Protein AF-A0AAW1LHB1-F1 (afdb_monomer_lite)

Foldseek 3Di:
DDDDPVVNVVVVVVVVVVVVVVPPPDLVNVLCVLCVCVLVQALPDPDLVSNLVCLVSLVVCLVVPLQSSLVSLCVSQVPDPCSQVVCCVRHCVSSVNDDTSCVSHPPPDDPDPPDD

Radius of gyration: 21.23 Å; chains: 1; bounding box: 42×64×47 Å

pLDDT: mean 77.89, std 15.05, range [35.84, 94.0]

Sequence (116 aa):
MEGISTKKMMLVLAVMVLICLSITPSSAQTCTMTTQNLNDDCMGVETEAQLQRCCDEINLVLDNDRLCLCLLLFSVYGDHADFKAEVVDRFFTPCGIAGTFDTVCPGVAPSPTEDP

InterPro domains:
  IPR016140 Bifunctional inhibitor/plant lipid transfer protein/seed storage helical domain [PF14368] (15-105)
  IPR036312 Bifunctional inhibitor/plant lipid transfer protein/seed storage helical domain superfamily [SSF47699] (30-101)

Organism: Saponaria officinalis (NCBI:txid3572)

Secondary structure (DSSP, 8-state):
-----HHHHHHHHHHHHHHHHH----HHHHHHHHTHHHHHHHTT--SHHHHHTTHHHHHHHHHH-HHHHHHHHHHHHTTSTTHHHHHIIIIITTTT--S-HHHHSTT-PPPP----

Structure (mmCIF, N/CA/C/O backbone):
data_AF-A0AAW1LHB1-F1
#
_entry.id   AF-A0AAW1LHB1-F1
#
loop_
_atom_site.group_PDB
_atom_site.id
_atom_site.type_symbol
_atom_site.label_atom_id
_atom_site.label_alt_id
_atom_site.label_comp_id
_atom_site.label_asym_id
_atom_site.label_entity_id
_atom_site.label_seq_id
_atom_site.pdbx_PDB_ins_code
_atom_site.Cartn_x
_atom_site.Cartn_y
_atom_site.Cartn_z
_atom_site.occupancy
_atom_site.B_iso_or_equiv
_atom_site.auth_seq_id
_atom_site.auth_comp_id
_atom_site.auth_asym_id
_atom_site.auth_atom_id
_atom_site.pdbx_PDB_model_num
ATOM 1 N N . MET A 1 1 ? -16.563 54.226 -21.175 1.00 47.00 1 MET A N 1
ATOM 2 C CA . MET A 1 1 ? -16.741 52.780 -21.426 1.00 47.00 1 MET A CA 1
ATOM 3 C C . MET A 1 1 ? -16.007 52.455 -22.714 1.00 47.00 1 MET A C 1
ATOM 5 O O . MET A 1 1 ? -16.567 52.617 -23.789 1.00 47.00 1 MET A O 1
ATOM 9 N N . GLU A 1 2 ? -14.718 52.132 -22.621 1.00 51.06 2 GLU A N 1
ATOM 10 C CA . GLU A 1 2 ? -13.926 51.750 -23.794 1.00 51.06 2 GLU A CA 1
ATOM 11 C C . GLU A 1 2 ? -14.298 50.323 -24.202 1.00 51.06 2 GLU A C 1
ATOM 13 O O . GLU A 1 2 ? -14.144 49.377 -23.429 1.00 51.06 2 GLU A O 1
ATOM 18 N N . GLY A 1 3 ? -14.867 50.187 -25.401 1.00 58.38 3 GLY A N 1
ATOM 19 C CA . GLY A 1 3 ? -15.291 48.908 -25.953 1.00 58.38 3 GLY A CA 1
ATOM 20 C C . GLY A 1 3 ? -14.088 48.009 -26.211 1.00 58.38 3 GLY A C 1
ATOM 21 O O . GLY A 1 3 ? -13.204 48.336 -27.005 1.00 58.38 3 GLY A O 1
ATOM 22 N N . ILE A 1 4 ? -14.055 46.856 -25.547 1.00 60.38 4 ILE A N 1
ATOM 23 C CA . ILE A 1 4 ? -13.069 45.810 -25.809 1.00 60.38 4 ILE A CA 1
ATOM 24 C C . ILE A 1 4 ? -13.276 45.349 -27.256 1.00 60.38 4 ILE A C 1
ATOM 26 O O . ILE A 1 4 ? -14.301 44.765 -27.598 1.00 60.38 4 ILE A O 1
ATOM 30 N N . SER A 1 5 ? -12.308 45.661 -28.123 1.00 74.44 5 SER A N 1
ATOM 31 C CA . SER A 1 5 ? -12.314 45.235 -29.526 1.00 74.44 5 SER A CA 1
ATOM 32 C C . SER A 1 5 ? -12.523 43.720 -29.599 1.00 74.44 5 SER A C 1
ATOM 34 O O . SER A 1 5 ? -11.779 42.965 -28.974 1.00 74.44 5 SER A O 1
ATOM 36 N N . THR A 1 6 ? -13.501 43.262 -30.381 1.00 69.12 6 THR A N 1
ATOM 37 C CA . THR A 1 6 ? -13.847 41.839 -30.565 1.00 69.12 6 THR A CA 1
ATOM 38 C C . THR A 1 6 ? -12.643 40.970 -30.935 1.00 69.12 6 THR A C 1
ATOM 40 O O . THR A 1 6 ? -12.578 39.812 -30.536 1.00 69.12 6 THR A O 1
ATOM 43 N N . LYS A 1 7 ? -11.633 41.540 -31.605 1.00 69.12 7 LYS A N 1
ATOM 44 C CA . LYS A 1 7 ? -10.351 40.873 -31.891 1.00 69.12 7 LYS A CA 1
ATOM 45 C C . LYS A 1 7 ? -9.544 40.567 -30.624 1.00 69.12 7 LYS A C 1
ATOM 47 O O . LYS A 1 7 ? -8.989 39.482 -30.500 1.00 69.12 7 LYS A O 1
ATOM 52 N N . LYS A 1 8 ? -9.508 41.504 -29.669 1.00 73.00 8 LYS A N 1
ATOM 53 C CA . LYS A 1 8 ? -8.872 41.312 -28.355 1.00 73.00 8 LYS A CA 1
ATOM 54 C C . LYS A 1 8 ? -9.647 40.286 -27.530 1.00 73.00 8 LYS A C 1
ATOM 56 O O . LYS A 1 8 ? -9.033 39.437 -26.902 1.00 73.00 8 LYS A O 1
ATOM 61 N N . MET A 1 9 ? -10.980 40.318 -27.591 1.00 73.38 9 MET A N 1
ATOM 62 C CA . MET A 1 9 ? -11.823 39.344 -26.892 1.00 73.38 9 MET A CA 1
ATOM 63 C C . MET A 1 9 ? -11.625 37.917 -27.430 1.00 73.38 9 MET A C 1
ATOM 65 O O . MET A 1 9 ? -11.472 36.992 -26.638 1.00 73.38 9 MET A O 1
ATOM 69 N N . MET A 1 10 ? -11.537 37.738 -28.755 1.00 76.88 10 MET A N 1
ATOM 70 C CA . MET A 1 10 ? -11.224 36.433 -29.353 1.00 76.88 10 MET A CA 1
ATOM 71 C C . MET A 1 10 ? -9.819 35.944 -28.995 1.00 76.88 10 MET A C 1
ATOM 73 O O . MET A 1 10 ? -9.650 34.763 -28.717 1.00 76.88 10 MET A O 1
ATOM 77 N N . LEU A 1 11 ? -8.821 36.833 -28.965 1.00 81.94 11 LEU A N 1
ATOM 78 C CA . LEU A 1 11 ? -7.453 36.457 -28.602 1.00 81.94 11 LEU A CA 1
ATOM 79 C C . LEU A 1 11 ? -7.354 36.029 -27.132 1.00 81.94 11 LEU A C 1
ATOM 81 O O . LEU A 1 11 ? -6.707 35.034 -26.831 1.00 81.94 11 LEU A O 1
ATOM 85 N N . VAL A 1 12 ? -8.054 36.721 -26.229 1.00 82.19 12 VAL A N 1
ATOM 86 C CA . VAL A 1 12 ? -8.128 36.338 -24.809 1.00 82.19 12 VAL A CA 1
ATOM 87 C C . VAL A 1 12 ? -8.820 34.984 -24.635 1.00 82.19 12 VAL A C 1
ATOM 89 O O . VAL A 1 12 ? -8.316 34.139 -23.902 1.00 82.19 12 VAL A O 1
ATOM 92 N N . LEU A 1 13 ? -9.929 34.742 -25.341 1.00 80.25 13 LEU A N 1
ATOM 93 C CA . LEU A 1 13 ? -10.618 33.447 -25.324 1.00 80.25 13 LEU A CA 1
ATOM 94 C C . LEU A 1 13 ? -9.742 32.320 -25.884 1.00 80.25 13 LEU A C 1
ATOM 96 O O . LEU A 1 13 ? -9.672 31.254 -25.281 1.00 80.25 13 LEU A O 1
ATOM 100 N N . ALA A 1 14 ? -9.038 32.555 -26.992 1.00 80.94 14 ALA A N 1
ATOM 101 C CA . ALA A 1 14 ? -8.146 31.565 -27.590 1.00 80.94 14 ALA A CA 1
ATOM 102 C C . ALA A 1 14 ? -6.974 31.213 -26.662 1.00 80.94 14 ALA A C 1
ATOM 104 O O . ALA A 1 14 ? -6.652 30.038 -26.506 1.00 80.94 14 ALA A O 1
ATOM 105 N N . VAL A 1 15 ? -6.374 32.209 -26.000 1.00 82.88 15 VAL A N 1
ATOM 106 C CA . VAL A 1 15 ? -5.302 31.993 -25.017 1.00 82.88 15 VAL A CA 1
ATOM 107 C C . VAL A 1 15 ? -5.824 31.245 -23.788 1.00 82.88 15 VAL A C 1
ATOM 109 O O . VAL A 1 15 ? -5.182 30.298 -23.351 1.00 82.88 15 VAL A O 1
ATOM 112 N N . MET A 1 16 ? -7.006 31.596 -23.272 1.00 77.31 16 MET A N 1
ATOM 113 C CA . MET A 1 16 ? -7.635 30.873 -22.157 1.00 77.31 16 MET A CA 1
ATO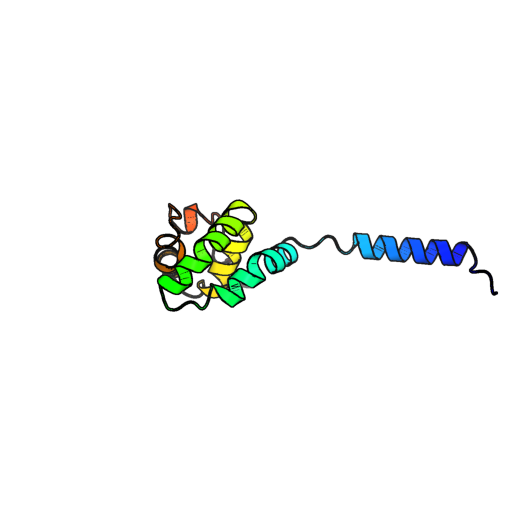M 114 C C . MET A 1 16 ? -7.912 29.405 -22.502 1.00 77.31 16 MET A C 1
ATOM 116 O O . MET A 1 16 ? -7.586 28.522 -21.717 1.00 77.31 16 MET A O 1
ATOM 120 N N . VAL A 1 17 ? -8.453 29.128 -23.692 1.00 77.00 17 VAL A N 1
ATOM 121 C CA . VAL A 1 17 ? -8.707 27.753 -24.153 1.00 77.00 17 VAL A CA 1
ATOM 122 C C . VAL A 1 17 ? -7.398 26.980 -24.326 1.00 77.00 17 VAL A C 1
ATOM 124 O O . VAL A 1 17 ? -7.322 25.829 -23.911 1.00 77.00 17 VAL A O 1
ATOM 127 N N . LEU A 1 18 ? -6.346 27.605 -24.864 1.00 70.31 18 LEU A N 1
ATOM 128 C CA . LEU A 1 18 ? -5.019 26.988 -24.976 1.00 70.31 18 LEU A CA 1
ATOM 129 C C . LEU A 1 18 ? -4.406 26.664 -23.607 1.00 70.31 18 LEU A C 1
ATOM 131 O O . LEU A 1 18 ? -3.828 25.592 -23.449 1.00 70.31 18 LEU A O 1
ATOM 135 N N . ILE A 1 19 ? -4.580 27.538 -22.610 1.00 69.19 19 ILE A N 1
ATOM 136 C CA . ILE A 1 19 ? -4.137 27.270 -21.236 1.00 69.19 19 ILE A CA 1
ATOM 137 C C . ILE A 1 19 ? -4.923 26.088 -20.656 1.00 69.19 19 ILE A C 1
ATOM 139 O O . ILE A 1 19 ? -4.312 25.153 -20.148 1.00 69.19 19 ILE A O 1
ATOM 143 N N . CYS A 1 20 ? -6.251 26.055 -20.798 1.00 63.91 20 CYS A N 1
ATOM 144 C CA . CYS A 1 20 ? -7.064 24.932 -20.323 1.00 63.91 20 CYS A CA 1
ATOM 145 C C . CYS A 1 20 ? -6.708 23.601 -21.007 1.00 63.91 20 CYS A C 1
ATOM 147 O O . CYS A 1 20 ? -6.723 22.565 -20.351 1.00 63.91 20 CYS A O 1
ATOM 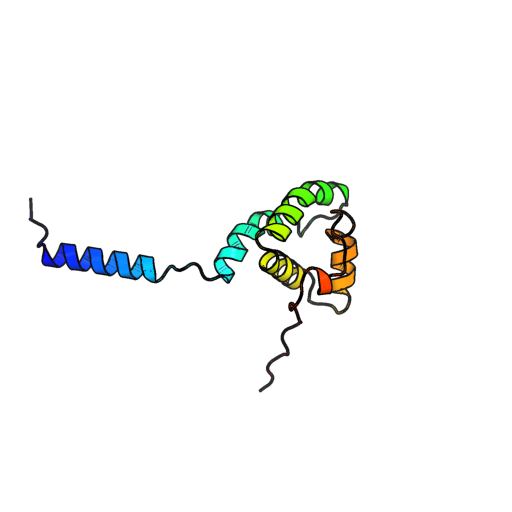149 N N . LEU A 1 21 ? -6.345 23.617 -22.293 1.00 60.41 21 LEU A N 1
ATOM 150 C CA . LEU A 1 21 ? -5.915 22.420 -23.026 1.00 60.41 21 LEU A CA 1
ATOM 151 C C . LEU A 1 21 ? -4.489 21.971 -22.670 1.00 60.41 21 LEU A C 1
ATOM 153 O O . LEU A 1 21 ? -4.168 20.800 -22.844 1.00 60.41 21 LEU A O 1
ATOM 157 N N . SER A 1 22 ? -3.641 22.870 -22.159 1.00 57.44 22 SER A N 1
ATOM 158 C CA . SER A 1 22 ? -2.313 22.517 -21.635 1.00 57.44 22 SER A CA 1
ATOM 159 C C . SER A 1 22 ? -2.342 21.928 -20.219 1.00 57.44 22 SER A C 1
ATOM 161 O O . SER A 1 22 ? -1.338 21.385 -19.767 1.00 57.44 22 SER A O 1
ATOM 163 N N . ILE A 1 23 ? -3.491 21.991 -19.536 1.00 58.53 23 ILE A N 1
ATOM 164 C CA . ILE A 1 23 ? -3.725 21.355 -18.234 1.00 58.53 23 ILE A CA 1
ATOM 165 C C . ILE A 1 23 ? -4.570 20.092 -18.456 1.00 58.53 23 ILE A C 1
ATOM 167 O O . ILE A 1 23 ? -5.635 19.916 -17.874 1.00 58.53 23 ILE A O 1
ATOM 171 N N . THR A 1 24 ? -4.128 19.186 -19.326 1.00 53.50 24 THR A N 1
ATOM 172 C CA . THR A 1 24 ? -4.465 17.777 -19.098 1.00 53.50 24 THR A CA 1
ATOM 173 C C . THR A 1 24 ? -3.668 17.356 -17.870 1.00 53.50 24 THR A C 1
ATOM 175 O O . THR A 1 24 ? -2.436 17.365 -17.967 1.00 53.50 24 THR A O 1
ATOM 178 N N . PRO A 1 25 ? -4.304 17.059 -16.719 1.00 49.06 25 PRO A N 1
ATOM 179 C CA . PRO A 1 25 ? -3.564 16.613 -15.551 1.00 49.06 25 PRO A CA 1
ATOM 180 C C . PRO A 1 25 ? -2.751 15.395 -15.972 1.00 49.06 25 PRO A C 1
ATOM 182 O O . PRO A 1 25 ? -3.293 14.413 -16.481 1.00 49.06 25 PRO A O 1
ATOM 185 N N . SER A 1 26 ? -1.429 15.498 -15.849 1.00 53.25 26 SER A N 1
ATOM 186 C CA . SER A 1 26 ? -0.569 14.350 -16.107 1.00 53.25 26 SER A CA 1
ATOM 187 C C . SER A 1 26 ? -0.978 13.249 -15.130 1.00 53.25 26 SER A C 1
ATOM 189 O O . SER A 1 26 ? -1.333 13.541 -13.984 1.00 53.25 26 SER A O 1
ATOM 191 N N . SER A 1 27 ? -0.934 11.983 -15.537 1.00 53.47 27 SER A N 1
ATOM 192 C CA . SER A 1 27 ? -1.285 10.854 -14.664 1.00 53.47 27 SER A CA 1
ATOM 193 C C . SER A 1 27 ? -0.523 10.910 -13.329 1.00 53.47 27 SER A C 1
ATOM 195 O O . SER A 1 27 ? -1.068 10.566 -12.286 1.00 53.47 27 SER A O 1
ATOM 197 N N . ALA A 1 28 ? 0.693 11.471 -13.341 1.00 49.59 28 ALA A N 1
ATOM 198 C CA . ALA A 1 28 ? 1.491 11.753 -12.150 1.00 49.59 28 ALA A CA 1
ATOM 199 C C . ALA A 1 28 ? 0.851 12.778 -11.190 1.00 49.59 28 ALA A C 1
ATOM 201 O O . ALA A 1 28 ? 0.882 12.567 -9.984 1.00 49.59 28 ALA A O 1
ATOM 202 N N . GLN A 1 29 ? 0.244 13.854 -11.708 1.00 50.47 29 GLN A N 1
ATOM 203 C CA . GLN A 1 29 ? -0.479 14.860 -10.910 1.00 50.47 29 GLN A CA 1
ATOM 204 C C . GLN A 1 29 ? -1.797 14.308 -10.353 1.00 50.47 29 GLN A C 1
ATOM 206 O O . GLN A 1 29 ? -2.234 14.714 -9.279 1.00 50.47 29 GLN A O 1
ATOM 211 N N . THR A 1 30 ? -2.412 13.370 -11.079 1.00 57.53 30 THR A N 1
ATOM 212 C CA . THR A 1 30 ? -3.634 12.678 -10.642 1.00 57.53 30 THR A CA 1
ATOM 213 C C . THR A 1 30 ? -3.333 11.788 -9.438 1.00 57.53 30 THR A C 1
ATOM 215 O O . THR A 1 30 ? -4.012 11.886 -8.422 1.00 57.53 30 THR A O 1
ATOM 218 N N . CYS A 1 31 ? -2.232 11.027 -9.495 1.00 66.31 31 CYS A N 1
ATOM 219 C CA . CYS A 1 31 ? -1.776 10.233 -8.358 1.00 66.31 31 CYS A CA 1
ATOM 220 C C . CYS A 1 31 ? -1.509 11.083 -7.115 1.00 66.31 31 CYS A C 1
ATOM 222 O O . CYS A 1 31 ? -1.906 10.690 -6.025 1.00 66.31 31 CYS A O 1
ATOM 224 N N . THR A 1 32 ? -0.889 12.259 -7.269 1.00 64.88 32 THR A N 1
ATOM 225 C CA . THR A 1 32 ? -0.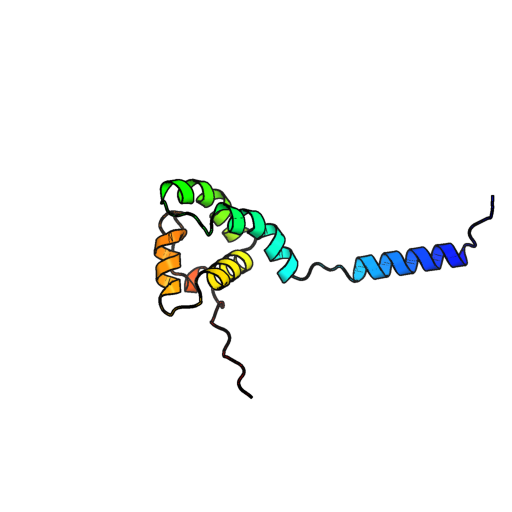547 13.114 -6.122 1.00 64.88 32 THR A CA 1
ATOM 226 C C . THR A 1 32 ? -1.779 13.573 -5.348 1.00 64.88 32 THR A C 1
ATOM 228 O O . THR A 1 32 ? -1.717 13.633 -4.128 1.00 64.88 32 THR A O 1
ATOM 231 N N . MET A 1 33 ? -2.894 13.869 -6.030 1.00 63.19 33 MET A N 1
ATOM 232 C CA . MET A 1 33 ? -4.138 14.274 -5.366 1.00 63.19 33 MET A CA 1
ATOM 233 C C . MET A 1 33 ? -4.838 13.102 -4.677 1.00 63.19 33 MET A C 1
ATOM 235 O O . MET A 1 33 ? -5.296 13.261 -3.548 1.00 63.19 33 MET A O 1
ATOM 239 N N . THR A 1 34 ? -4.913 11.930 -5.319 1.00 68.56 34 THR A N 1
ATOM 240 C CA . THR A 1 34 ? -5.606 10.772 -4.732 1.00 68.56 34 THR A CA 1
ATOM 241 C C . THR A 1 34 ? -4.842 10.201 -3.534 1.00 68.56 34 THR A C 1
ATOM 243 O O . THR A 1 34 ? -5.452 9.766 -2.562 1.00 68.56 34 THR A O 1
ATOM 246 N N . THR A 1 35 ? -3.507 10.220 -3.566 1.00 76.19 35 THR A N 1
ATOM 247 C CA . THR A 1 35 ? -2.680 9.618 -2.512 1.00 76.19 35 THR A CA 1
ATOM 248 C C . THR A 1 35 ? -2.167 10.616 -1.477 1.00 76.19 35 THR A C 1
ATOM 250 O O . THR A 1 35 ? -1.388 10.218 -0.617 1.00 76.19 35 THR A O 1
ATOM 253 N N . GLN A 1 36 ? -2.543 11.898 -1.550 1.00 78.19 36 GLN A N 1
ATOM 254 C CA . GLN A 1 36 ? -1.988 12.934 -0.671 1.00 78.19 36 GLN A CA 1
ATOM 255 C C . GLN A 1 36 ? -2.323 12.676 0.800 1.00 78.19 36 GLN A C 1
ATOM 257 O O . GLN A 1 36 ? -1.418 12.539 1.617 1.00 78.19 36 GLN A O 1
ATOM 262 N N . ASN A 1 37 ? -3.612 12.499 1.103 1.00 76.25 37 ASN A N 1
ATOM 263 C CA . ASN A 1 37 ? -4.082 12.186 2.457 1.00 76.25 37 ASN A CA 1
ATOM 264 C C . ASN A 1 37 ? -3.461 10.876 2.955 1.00 76.25 37 ASN A C 1
ATOM 266 O O . ASN A 1 37 ? -2.979 10.777 4.072 1.00 76.25 37 ASN A O 1
ATOM 270 N N . LEU A 1 38 ? -3.365 9.891 2.066 1.00 83.06 38 LEU A N 1
ATOM 271 C CA . LEU A 1 38 ? -2.817 8.580 2.382 1.00 83.06 38 LEU A CA 1
ATOM 272 C C . LEU A 1 38 ? -1.313 8.648 2.706 1.00 83.06 38 LEU A C 1
ATOM 274 O O . LEU A 1 38 ? -0.830 7.967 3.608 1.00 83.06 38 LEU A O 1
ATOM 278 N N . ASN A 1 39 ? -0.556 9.495 2.011 1.00 83.50 39 ASN A N 1
ATOM 279 C CA . ASN A 1 39 ? 0.846 9.731 2.330 1.00 83.50 39 ASN A CA 1
ATOM 280 C C . ASN A 1 39 ? 1.014 10.464 3.667 1.00 83.50 39 ASN A C 1
ATOM 282 O O . ASN A 1 39 ? 1.832 10.048 4.486 1.00 83.50 39 ASN A O 1
ATOM 286 N N . ASP A 1 40 ? 0.236 11.524 3.888 1.00 82.00 40 ASP A N 1
ATOM 287 C CA . ASP A 1 40 ? 0.364 12.376 5.071 1.00 82.00 40 ASP A CA 1
ATOM 288 C C . ASP A 1 40 ? -0.129 11.676 6.353 1.00 82.00 40 ASP A C 1
ATOM 290 O O . ASP A 1 40 ? 0.499 11.809 7.405 1.00 82.00 40 ASP A O 1
ATOM 294 N N . ASP A 1 41 ? -1.199 10.880 6.267 1.00 81.19 41 ASP A N 1
ATOM 295 C CA . ASP A 1 41 ? -1.843 10.247 7.423 1.00 81.19 41 ASP A CA 1
ATOM 296 C C . ASP A 1 41 ? -1.446 8.775 7.633 1.00 81.19 41 ASP A C 1
ATOM 298 O O . ASP A 1 41 ? -1.468 8.293 8.770 1.00 81.19 41 ASP A O 1
ATOM 302 N N . CYS A 1 42 ? -1.069 8.044 6.574 1.00 84.94 42 CYS A N 1
ATOM 303 C CA . CYS A 1 42 ? -0.991 6.577 6.625 1.00 84.94 42 CYS A CA 1
ATOM 304 C C . CYS A 1 42 ? 0.396 5.977 6.375 1.00 84.94 42 CYS A C 1
ATOM 306 O O . CYS A 1 42 ? 0.663 4.882 6.864 1.00 84.94 42 CYS A O 1
ATOM 308 N N . MET A 1 43 ? 1.310 6.660 5.680 1.00 84.00 43 MET A N 1
ATOM 309 C CA . MET A 1 43 ? 2.660 6.117 5.427 1.00 84.00 43 MET A CA 1
ATOM 310 C C . MET A 1 43 ? 3.592 6.209 6.649 1.00 84.00 43 MET A C 1
ATOM 312 O O . MET A 1 43 ? 4.580 5.484 6.743 1.00 84.00 43 MET A O 1
ATOM 316 N N . GLY A 1 44 ? 3.268 7.068 7.620 1.00 80.50 44 GLY A N 1
ATOM 317 C CA . GLY A 1 44 ? 4.049 7.269 8.847 1.00 80.50 44 GLY A CA 1
ATOM 318 C C . GLY A 1 44 ? 3.553 6.501 10.075 1.00 80.50 44 GLY A C 1
ATOM 319 O O . GLY A 1 44 ? 4.084 6.702 11.164 1.00 80.50 44 GLY A O 1
ATOM 320 N N . VAL A 1 45 ? 2.523 5.660 9.947 1.00 84.12 45 VAL A N 1
ATOM 321 C CA . VAL A 1 45 ? 1.908 4.997 11.107 1.00 84.12 45 VAL A CA 1
ATOM 322 C C . VAL A 1 45 ? 2.843 3.955 11.723 1.00 84.12 45 VAL A C 1
ATOM 324 O O . VAL A 1 45 ? 3.441 3.126 11.031 1.00 84.12 45 VAL A O 1
ATOM 327 N N . GLU A 1 46 ? 2.962 3.988 13.049 1.00 78.81 46 GLU A N 1
ATOM 328 C CA . GLU A 1 46 ? 3.862 3.107 13.811 1.00 78.81 46 GLU A CA 1
ATOM 329 C C . GLU A 1 46 ? 3.120 1.938 14.464 1.00 78.81 46 GLU A C 1
ATOM 331 O O . GLU A 1 46 ? 3.734 0.968 14.904 1.00 78.81 46 GLU A O 1
ATOM 336 N N . THR A 1 47 ? 1.789 2.019 14.545 1.00 82.31 47 THR A N 1
ATOM 337 C CA . THR A 1 47 ? 0.962 1.010 15.214 1.00 82.31 47 THR A CA 1
ATOM 338 C C . THR A 1 47 ? -0.103 0.455 14.283 1.00 82.31 47 THR A C 1
ATOM 340 O O . THR A 1 47 ? -0.730 1.190 13.519 1.00 82.31 47 THR A O 1
ATOM 343 N N . GLU A 1 48 ? -0.375 -0.841 14.415 1.00 81.19 48 GLU A N 1
ATOM 344 C CA . GLU A 1 48 ? -1.417 -1.536 13.654 1.00 81.19 48 GLU A CA 1
ATOM 345 C C . GLU A 1 48 ? -2.801 -0.894 13.865 1.00 81.19 48 GLU A C 1
ATOM 347 O O . GLU A 1 48 ? -3.573 -0.741 12.929 1.00 81.19 48 GLU A O 1
ATOM 352 N N . ALA A 1 49 ? -3.091 -0.391 15.070 1.00 83.44 49 ALA A N 1
ATOM 353 C CA . ALA A 1 49 ? -4.342 0.314 15.361 1.00 83.44 49 ALA A CA 1
ATOM 354 C C . ALA A 1 49 ? -4.482 1.658 14.617 1.00 83.44 49 ALA A C 1
ATOM 356 O O . ALA A 1 49 ? -5.595 2.064 14.276 1.00 83.44 49 ALA A O 1
ATOM 357 N N . GLN A 1 50 ? -3.377 2.374 14.382 1.00 84.38 50 GLN A N 1
ATOM 358 C CA . GLN A 1 50 ? -3.389 3.591 13.566 1.00 84.38 50 GLN A CA 1
ATOM 359 C C . GLN A 1 50 ? -3.578 3.243 12.093 1.00 84.38 50 GLN A C 1
ATOM 361 O O . GLN A 1 50 ? -4.430 3.846 11.447 1.00 84.38 50 GLN A O 1
ATOM 366 N N . LEU A 1 51 ? -2.858 2.229 11.614 1.00 86.38 51 LEU A N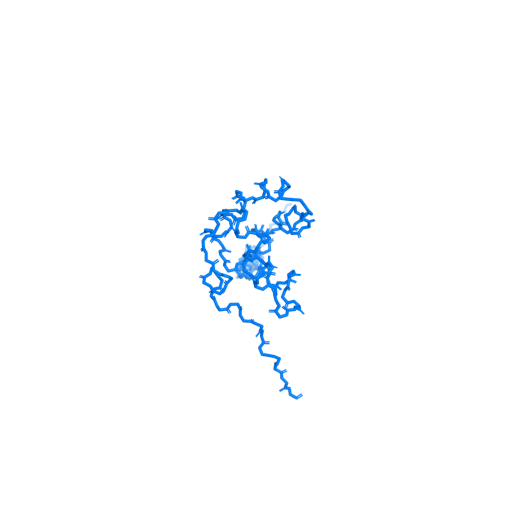 1
ATOM 367 C CA . LEU A 1 51 ? -2.989 1.706 10.261 1.00 86.38 51 LEU A CA 1
ATOM 368 C C . LEU A 1 51 ? -4.405 1.199 9.959 1.00 86.38 51 LEU A C 1
ATOM 370 O O . LEU A 1 51 ? -4.914 1.435 8.870 1.00 86.38 51 LEU A O 1
ATOM 374 N N . GLN A 1 52 ? -5.078 0.570 10.921 1.00 86.94 52 GLN A N 1
ATOM 375 C CA . GLN A 1 52 ? -6.434 0.054 10.728 1.00 86.94 52 GLN A CA 1
ATOM 376 C C . GLN A 1 52 ? -7.416 1.150 10.293 1.00 86.94 52 GLN A C 1
ATOM 378 O O . GLN A 1 52 ? -8.342 0.889 9.532 1.00 86.94 52 GLN A O 1
ATOM 383 N N . ARG A 1 53 ? -7.199 2.391 10.749 1.00 87.25 53 ARG A N 1
ATOM 384 C CA . ARG A 1 53 ? -8.008 3.558 10.358 1.00 87.25 53 ARG A CA 1
ATOM 385 C C . ARG A 1 53 ? -7.727 4.026 8.931 1.00 87.25 53 ARG A C 1
ATOM 387 O O . ARG A 1 53 ? -8.566 4.696 8.348 1.00 87.25 53 ARG A O 1
ATOM 394 N N . CYS A 1 54 ? -6.578 3.651 8.383 1.00 90.44 54 CYS A N 1
ATOM 395 C CA . CYS A 1 54 ? -6.169 3.928 7.013 1.00 90.44 54 CYS A CA 1
ATOM 396 C C . CYS A 1 54 ? -6.614 2.855 6.021 1.00 90.44 54 CYS A C 1
ATOM 398 O O . CYS A 1 54 ? -6.589 3.095 4.818 1.00 90.44 54 CYS A O 1
ATOM 400 N N . CYS A 1 55 ? -7.013 1.670 6.487 1.00 91.94 55 CYS A N 1
ATOM 401 C CA . CYS A 1 55 ? -7.319 0.559 5.593 1.00 91.94 55 CYS A CA 1
ATOM 402 C C . CYS A 1 55 ? -8.489 0.842 4.646 1.00 91.94 55 CYS A C 1
ATOM 404 O O . CYS A 1 55 ? -8.451 0.384 3.505 1.00 91.94 55 CYS A O 1
ATOM 406 N N . ASP A 1 56 ? -9.487 1.622 5.066 1.00 90.50 56 ASP A N 1
ATOM 407 C CA . ASP A 1 56 ? -10.580 2.037 4.179 1.00 90.50 56 ASP A CA 1
ATOM 408 C C . ASP A 1 56 ? -10.061 2.912 3.027 1.00 90.50 56 ASP A C 1
ATOM 410 O O . ASP A 1 56 ? -10.422 2.697 1.871 1.00 90.50 56 ASP A O 1
ATOM 414 N N . GLU A 1 57 ? -9.154 3.849 3.317 1.00 88.62 57 GLU A N 1
ATOM 415 C CA . GLU A 1 57 ? -8.532 4.699 2.297 1.00 88.62 57 GLU A CA 1
ATOM 416 C C . GLU A 1 57 ? -7.571 3.912 1.403 1.00 88.62 57 GLU A C 1
ATOM 418 O O . GLU A 1 57 ? -7.606 4.065 0.185 1.00 88.62 57 GLU A O 1
ATOM 423 N N . ILE A 1 58 ? -6.758 3.017 1.973 1.00 90.69 58 ILE A N 1
ATOM 424 C CA . ILE A 1 58 ? -5.863 2.133 1.212 1.00 90.69 58 ILE A CA 1
ATOM 425 C C . ILE A 1 58 ? -6.662 1.290 0.225 1.00 90.69 58 ILE A C 1
ATOM 427 O O . ILE A 1 58 ? -6.298 1.237 -0.947 1.00 90.69 58 ILE A O 1
ATOM 431 N N . ASN A 1 59 ? -7.760 0.671 0.661 1.00 91.25 59 ASN A N 1
ATOM 432 C CA . ASN A 1 59 ? -8.609 -0.116 -0.229 1.00 91.25 59 ASN A CA 1
ATOM 433 C C . ASN A 1 59 ? -9.301 0.766 -1.279 1.00 91.25 59 ASN A C 1
ATOM 435 O O . ASN A 1 59 ? -9.329 0.404 -2.454 1.00 91.25 59 ASN A O 1
ATOM 439 N N . LEU A 1 60 ? -9.779 1.956 -0.899 1.00 88.62 60 LEU A N 1
ATOM 440 C CA . LEU A 1 60 ? -10.379 2.901 -1.840 1.00 88.62 60 LEU A CA 1
ATOM 441 C C . LEU A 1 60 ? -9.398 3.296 -2.952 1.00 88.62 60 LEU A C 1
ATOM 443 O O . LEU A 1 60 ? -9.753 3.264 -4.131 1.00 88.62 60 LEU A O 1
ATOM 447 N N . VAL A 1 61 ? -8.163 3.656 -2.599 1.00 89.38 61 VAL A N 1
ATOM 448 C CA . VAL A 1 61 ? -7.140 4.012 -3.588 1.00 89.38 61 VAL A CA 1
ATOM 449 C C . VAL A 1 61 ? -6.692 2.781 -4.368 1.00 89.38 61 VAL A C 1
ATOM 451 O O . VAL A 1 61 ? -6.484 2.879 -5.572 1.00 89.38 61 VAL A O 1
ATOM 454 N N . LEU A 1 62 ? -6.596 1.607 -3.742 1.00 90.38 62 LEU A N 1
ATOM 455 C CA . LEU A 1 62 ? -6.260 0.366 -4.440 1.00 90.38 62 LEU A CA 1
ATOM 456 C C . LEU A 1 62 ? -7.280 0.013 -5.536 1.00 90.38 62 LEU A C 1
ATOM 458 O O . LEU A 1 62 ? -6.885 -0.497 -6.588 1.00 90.38 62 LEU A O 1
ATOM 462 N N . ASP A 1 63 ? -8.565 0.283 -5.304 1.00 90.19 63 ASP A N 1
ATOM 463 C CA . ASP A 1 63 ? -9.642 0.005 -6.257 1.00 90.19 63 ASP A CA 1
ATOM 464 C C . ASP A 1 63 ? -9.756 1.061 -7.364 1.00 90.19 63 ASP A C 1
ATOM 466 O O . ASP A 1 63 ? -10.038 0.715 -8.512 1.00 90.19 63 ASP A O 1
ATOM 470 N N . ASN A 1 64 ? -9.523 2.338 -7.046 1.00 86.62 64 ASN A N 1
ATOM 471 C CA . ASN A 1 64 ? -9.681 3.433 -8.009 1.00 86.62 64 ASN A CA 1
ATOM 472 C C . ASN A 1 64 ? -8.387 3.753 -8.770 1.00 86.62 64 ASN A C 1
ATOM 474 O O . ASN A 1 64 ? -8.419 3.964 -9.978 1.00 86.62 64 ASN A O 1
ATOM 478 N N . ASP A 1 65 ? -7.254 3.750 -8.071 1.00 88.31 65 ASP A N 1
ATOM 479 C CA . ASP A 1 65 ? -5.964 4.274 -8.525 1.00 88.31 65 ASP A CA 1
ATOM 480 C C . ASP A 1 65 ? -4.802 3.370 -8.064 1.00 88.31 65 ASP A C 1
ATOM 482 O O . ASP A 1 65 ? -3.773 3.825 -7.555 1.00 88.31 65 ASP A O 1
ATOM 486 N N . ARG A 1 66 ? -4.945 2.054 -8.272 1.00 88.19 66 ARG A N 1
ATOM 487 C CA . ARG A 1 66 ? -3.957 1.018 -7.909 1.00 88.19 66 ARG A CA 1
ATOM 488 C C . ARG A 1 66 ? -2.511 1.413 -8.200 1.00 88.19 66 ARG A C 1
ATOM 490 O O . ARG A 1 66 ? -1.654 1.299 -7.333 1.00 88.19 66 ARG A O 1
ATOM 497 N N . LEU A 1 67 ? -2.237 1.880 -9.420 1.00 87.25 67 LEU A N 1
ATOM 498 C CA . LEU A 1 67 ? -0.886 2.260 -9.840 1.00 87.25 67 LEU A CA 1
ATOM 499 C C . LEU A 1 67 ? -0.308 3.376 -8.957 1.00 87.25 67 LEU A C 1
ATOM 501 O O . LEU A 1 67 ? 0.872 3.334 -8.625 1.00 87.25 67 LEU A O 1
ATOM 505 N N . CYS A 1 68 ? -1.132 4.340 -8.546 1.00 87.75 68 CYS A N 1
ATOM 506 C CA . CYS A 1 68 ? -0.713 5.443 -7.691 1.00 87.75 68 CYS A CA 1
ATOM 507 C C . CYS A 1 68 ? -0.353 4.962 -6.285 1.00 87.75 68 CYS A C 1
ATOM 509 O O . CYS A 1 68 ? 0.697 5.339 -5.770 1.00 87.75 68 CYS A O 1
ATOM 511 N N . LEU A 1 69 ? -1.166 4.076 -5.697 1.00 89.19 69 LEU A N 1
ATOM 512 C CA . LEU A 1 69 ? -0.839 3.446 -4.415 1.00 89.19 69 LEU A CA 1
ATOM 513 C C . LEU A 1 69 ? 0.489 2.682 -4.502 1.00 89.19 69 LEU A C 1
ATOM 515 O O . LEU A 1 69 ? 1.352 2.819 -3.641 1.00 89.19 69 LEU A O 1
ATOM 519 N N . CYS A 1 70 ? 0.675 1.912 -5.570 1.00 90.31 70 CYS A N 1
ATOM 520 C CA . CYS A 1 70 ? 1.886 1.130 -5.779 1.00 90.31 70 CYS A CA 1
ATOM 521 C C . CYS A 1 70 ? 3.140 1.998 -5.952 1.00 90.31 70 CYS A C 1
ATOM 523 O O . CYS A 1 70 ? 4.191 1.670 -5.403 1.00 90.31 70 CYS A O 1
ATOM 525 N N . LEU A 1 71 ? 3.035 3.114 -6.680 1.00 88.19 71 LEU A N 1
ATOM 526 C CA . LEU A 1 71 ? 4.121 4.087 -6.823 1.00 88.19 71 LEU A CA 1
ATOM 527 C C . LEU A 1 71 ? 4.429 4.799 -5.504 1.00 88.19 71 LEU A C 1
ATOM 529 O O . LEU A 1 71 ? 5.600 5.007 -5.201 1.00 88.19 71 LEU A O 1
ATOM 533 N N . LEU A 1 72 ? 3.408 5.134 -4.708 1.00 87.19 72 LEU A N 1
ATOM 534 C CA . LEU A 1 72 ? 3.599 5.714 -3.381 1.00 87.19 72 LEU A CA 1
ATOM 535 C C . LEU A 1 72 ? 4.365 4.746 -2.472 1.00 87.19 72 LEU A C 1
ATOM 537 O O . LEU A 1 72 ? 5.402 5.106 -1.924 1.00 87.19 72 LEU A O 1
ATOM 541 N N . LEU A 1 73 ? 3.894 3.502 -2.363 1.00 89.06 73 LEU A N 1
ATOM 542 C CA . LEU A 1 73 ? 4.535 2.472 -1.544 1.00 89.06 73 LEU A CA 1
ATOM 543 C C . LEU A 1 73 ? 5.980 2.218 -1.994 1.00 89.06 73 LEU A C 1
ATOM 545 O O . LEU A 1 73 ? 6.874 2.108 -1.161 1.00 89.06 73 LEU A O 1
ATOM 549 N N . PHE A 1 74 ? 6.233 2.191 -3.304 1.00 88.12 74 PHE A N 1
ATOM 550 C CA . PHE A 1 74 ? 7.592 2.089 -3.832 1.00 88.12 74 PHE A CA 1
ATOM 551 C C . PHE A 1 74 ? 8.445 3.323 -3.509 1.00 88.12 74 PHE A C 1
ATOM 553 O O . PHE A 1 74 ? 9.603 3.179 -3.143 1.00 88.12 74 PHE A O 1
ATOM 560 N N . SER A 1 75 ? 7.894 4.534 -3.588 1.00 86.38 75 SER A N 1
ATOM 561 C CA . SER A 1 75 ? 8.628 5.757 -3.249 1.00 86.38 75 SER A CA 1
ATOM 562 C C . SER A 1 75 ? 8.996 5.841 -1.767 1.00 86.38 75 SER A C 1
ATOM 564 O O . SER A 1 75 ? 10.005 6.460 -1.440 1.00 86.38 75 SER A O 1
ATOM 566 N N . VAL A 1 76 ? 8.172 5.277 -0.879 1.00 85.75 76 VAL A N 1
ATOM 567 C CA . VAL A 1 76 ? 8.396 5.319 0.573 1.00 85.75 76 VAL A CA 1
ATOM 568 C C . VAL A 1 76 ? 9.313 4.181 1.026 1.00 85.75 76 VAL A C 1
ATOM 570 O O . VAL A 1 76 ? 10.201 4.407 1.843 1.00 85.75 76 VAL A O 1
ATOM 573 N N . TYR A 1 77 ? 9.128 2.971 0.489 1.00 86.31 77 TYR A N 1
ATOM 574 C CA . TYR A 1 77 ? 9.797 1.764 0.989 1.00 86.31 77 TYR A CA 1
ATOM 575 C C . TYR A 1 77 ? 10.828 1.166 0.024 1.00 86.31 77 TYR A C 1
ATOM 577 O O . TYR A 1 77 ? 11.674 0.389 0.451 1.00 86.31 77 TYR A O 1
ATOM 585 N N . GLY A 1 78 ? 10.812 1.524 -1.261 1.00 85.50 78 GLY A N 1
ATOM 586 C CA . GLY A 1 78 ? 11.546 0.845 -2.340 1.00 85.50 78 GLY A CA 1
ATOM 587 C C . GLY A 1 78 ? 13.076 0.925 -2.313 1.00 85.50 78 GLY A C 1
ATOM 588 O O . GLY A 1 78 ? 13.710 0.407 -3.229 1.00 85.50 78 GLY A O 1
ATOM 589 N N . ASP A 1 79 ? 13.682 1.538 -1.293 1.00 82.88 79 ASP A N 1
ATOM 590 C CA . ASP A 1 79 ? 15.139 1.725 -1.178 1.00 82.88 79 ASP A CA 1
ATOM 591 C C . ASP A 1 79 ? 15.893 0.459 -0.710 1.00 82.88 79 ASP A C 1
ATOM 593 O O . ASP A 1 79 ? 17.117 0.438 -0.601 1.00 82.88 79 ASP A O 1
ATOM 597 N N . HIS A 1 80 ? 15.187 -0.635 -0.411 1.00 82.25 80 HIS A N 1
ATOM 598 C CA . HIS A 1 80 ? 15.810 -1.871 0.067 1.00 82.25 80 HIS A CA 1
ATOM 599 C C . HIS A 1 80 ? 15.176 -3.131 -0.531 1.00 82.25 80 HIS A C 1
ATOM 601 O O . HIS A 1 80 ? 14.011 -3.148 -0.914 1.00 82.25 80 HIS A O 1
ATOM 607 N N . ALA A 1 81 ? 15.954 -4.215 -0.618 1.00 80.88 81 ALA A N 1
ATOM 608 C CA . ALA A 1 81 ? 15.558 -5.438 -1.328 1.00 80.88 81 ALA A CA 1
ATOM 609 C C . ALA A 1 81 ? 14.308 -6.123 -0.742 1.00 80.88 81 ALA A C 1
ATOM 611 O O . ALA A 1 81 ? 13.534 -6.730 -1.485 1.00 80.88 81 ALA A O 1
ATOM 612 N N . ASP A 1 82 ? 14.093 -5.986 0.567 1.00 88.00 82 ASP A N 1
ATOM 613 C CA . ASP A 1 82 ? 12.998 -6.634 1.293 1.00 88.00 82 ASP A CA 1
ATOM 614 C C . ASP A 1 82 ? 11.710 -5.793 1.351 1.00 88.00 82 ASP A C 1
ATOM 616 O O . ASP A 1 82 ? 10.717 -6.240 1.929 1.00 88.00 82 ASP A O 1
ATOM 620 N N . PHE A 1 83 ? 11.670 -4.622 0.697 1.00 89.56 83 PHE A N 1
ATOM 621 C CA . PHE A 1 83 ? 10.541 -3.688 0.811 1.00 89.56 83 PHE A CA 1
ATOM 622 C C . PHE A 1 83 ? 9.200 -4.322 0.445 1.00 89.56 83 PHE A C 1
ATOM 624 O O . PHE A 1 83 ? 8.164 -3.991 1.008 1.00 89.56 83 PHE A O 1
ATOM 631 N N . LYS A 1 84 ? 9.202 -5.253 -0.513 1.00 90.31 84 LYS A N 1
ATOM 632 C CA . LYS A 1 84 ? 7.986 -5.934 -0.965 1.00 90.31 84 LYS A CA 1
ATOM 633 C C . LYS A 1 84 ? 7.367 -6.773 0.144 1.00 90.31 84 LYS A C 1
ATOM 635 O O . LYS A 1 84 ? 6.146 -6.823 0.245 1.00 90.31 84 LYS A O 1
ATOM 640 N N . ALA A 1 85 ? 8.203 -7.438 0.940 1.00 89.56 85 ALA A N 1
ATOM 641 C CA . ALA A 1 85 ? 7.753 -8.195 2.099 1.00 89.56 85 ALA A CA 1
ATOM 642 C C . ALA A 1 85 ? 7.301 -7.238 3.208 1.00 89.56 85 ALA A C 1
ATOM 644 O O . ALA A 1 85 ? 6.209 -7.422 3.738 1.00 89.56 85 ALA A O 1
ATOM 645 N N . GLU A 1 86 ? 8.060 -6.162 3.464 1.00 89.94 86 GLU A N 1
ATOM 646 C CA . GLU A 1 86 ? 7.670 -5.137 4.442 1.00 89.94 86 GLU 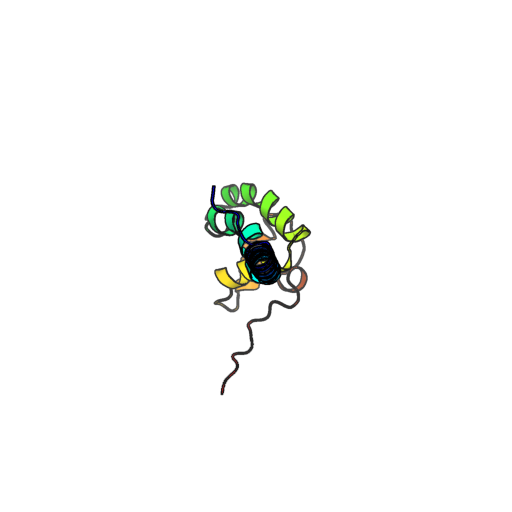A CA 1
ATOM 647 C C . GLU A 1 86 ? 6.298 -4.539 4.110 1.00 89.94 86 GLU A C 1
ATOM 649 O O . GLU A 1 86 ? 5.438 -4.465 4.978 1.00 89.94 86 GLU A O 1
ATOM 654 N N . VAL A 1 87 ? 6.044 -4.165 2.855 1.00 90.25 87 VAL A N 1
ATOM 655 C CA . VAL A 1 87 ? 4.755 -3.596 2.438 1.00 90.25 87 VAL A CA 1
ATOM 656 C C . VAL A 1 87 ? 3.611 -4.596 2.621 1.00 90.25 87 VAL A C 1
ATOM 658 O O . VAL A 1 87 ? 2.510 -4.214 3.028 1.00 90.25 87 VAL A O 1
ATOM 661 N N . VAL A 1 88 ? 3.853 -5.881 2.353 1.00 90.62 88 VAL A N 1
ATOM 662 C CA . VAL A 1 88 ? 2.840 -6.923 2.557 1.00 90.62 88 VAL A CA 1
ATOM 663 C C . VAL A 1 88 ? 2.510 -7.076 4.042 1.00 90.62 88 VAL A C 1
ATOM 665 O O . VAL A 1 88 ? 1.334 -7.067 4.403 1.00 90.62 88 VAL A O 1
ATOM 668 N N . ASP A 1 89 ? 3.518 -7.167 4.905 1.00 90.75 89 ASP A N 1
ATOM 669 C CA . ASP A 1 89 ? 3.320 -7.334 6.348 1.00 90.75 89 ASP A CA 1
ATOM 670 C C . ASP A 1 89 ? 2.753 -6.072 7.003 1.00 90.75 89 ASP A C 1
ATOM 672 O O . ASP A 1 89 ? 1.905 -6.153 7.890 1.00 90.75 89 ASP A O 1
ATOM 676 N N . ARG A 1 90 ? 3.187 -4.897 6.543 1.00 87.88 90 ARG A N 1
ATOM 677 C CA . ARG A 1 90 ? 2.843 -3.611 7.142 1.00 87.88 90 ARG A CA 1
ATOM 678 C C . ARG A 1 90 ? 1.553 -3.014 6.615 1.00 87.88 90 ARG A C 1
ATOM 680 O O . ARG A 1 90 ? 0.963 -2.241 7.343 1.00 87.88 90 ARG A O 1
ATOM 687 N N . PHE A 1 91 ? 1.103 -3.327 5.401 1.00 90.12 91 PHE A N 1
ATOM 688 C CA . PHE A 1 91 ? -0.107 -2.715 4.831 1.00 90.12 91 PHE A CA 1
ATOM 689 C C . PHE A 1 91 ? -1.106 -3.743 4.331 1.00 90.12 91 PHE A C 1
ATOM 691 O O . PHE A 1 91 ? -2.287 -3.659 4.663 1.00 90.12 91 PHE A O 1
ATOM 698 N N . PHE A 1 92 ? -0.663 -4.725 3.546 1.00 93.19 92 PHE A N 1
ATOM 699 C CA . PHE A 1 92 ? -1.615 -5.612 2.881 1.00 93.19 92 PHE A CA 1
ATOM 700 C C . PHE A 1 92 ? -2.284 -6.565 3.861 1.00 93.19 92 PHE A C 1
ATOM 702 O O . PHE A 1 92 ? -3.510 -6.635 3.900 1.00 93.19 92 PHE A O 1
ATOM 709 N N . THR A 1 93 ? -1.497 -7.240 4.695 1.00 92.75 93 THR A N 1
ATOM 710 C CA . THR A 1 93 ? -2.016 -8.185 5.686 1.00 92.75 93 THR A CA 1
ATOM 711 C C . THR A 1 93 ? -2.964 -7.504 6.684 1.00 92.75 93 THR A C 1
ATOM 713 O O . THR A 1 93 ? -4.087 -7.993 6.830 1.00 92.75 93 THR A O 1
ATOM 716 N N . PRO A 1 94 ? -2.611 -6.361 7.311 1.00 91.44 94 PRO A N 1
ATOM 717 C CA . PRO A 1 94 ? -3.507 -5.684 8.252 1.00 91.44 94 PRO A CA 1
ATOM 718 C C . PRO A 1 94 ? -4.789 -5.161 7.593 1.00 91.44 94 PRO A C 1
ATOM 720 O O . PRO A 1 94 ? -5.863 -5.237 8.188 1.00 91.44 94 PRO A O 1
ATOM 723 N N . CYS A 1 95 ? -4.701 -4.694 6.342 1.00 92.56 95 CYS A N 1
ATOM 724 C CA . CYS A 1 95 ? -5.848 -4.175 5.598 1.00 92.56 95 CYS A CA 1
ATOM 725 C C . CYS A 1 95 ? -6.629 -5.234 4.807 1.00 92.56 95 CYS A C 1
ATOM 727 O O . CYS A 1 95 ? -7.532 -4.879 4.049 1.00 92.56 95 CYS A O 1
ATOM 729 N N . GLY A 1 96 ? -6.311 -6.523 4.980 1.00 94.00 96 GLY A N 1
ATOM 730 C CA . GLY A 1 96 ? -7.030 -7.632 4.348 1.00 94.00 96 GLY A CA 1
ATOM 731 C C . GLY A 1 96 ? -6.826 -7.748 2.832 1.00 94.00 96 GLY A C 1
ATOM 732 O O . GLY A 1 96 ? -7.635 -8.376 2.149 1.00 94.00 96 GLY A O 1
ATOM 733 N N . ILE A 1 97 ? -5.759 -7.158 2.296 1.00 93.88 97 ILE A N 1
ATOM 734 C CA . ILE A 1 97 ? -5.418 -7.198 0.874 1.00 93.88 97 ILE A CA 1
ATOM 735 C C . ILE A 1 97 ? -4.702 -8.518 0.589 1.00 93.88 97 ILE A C 1
ATOM 737 O O . ILE A 1 97 ? -3.618 -8.793 1.101 1.00 93.88 97 ILE A O 1
ATOM 741 N N . ALA A 1 98 ? -5.313 -9.354 -0.246 1.00 93.50 98 ALA A N 1
ATOM 742 C CA . ALA A 1 98 ? -4.762 -10.656 -0.586 1.00 93.50 98 ALA A CA 1
ATOM 743 C C . ALA A 1 98 ? -3.713 -10.555 -1.704 1.00 93.50 98 ALA A C 1
ATOM 745 O O . ALA A 1 98 ? -3.997 -10.047 -2.789 1.00 93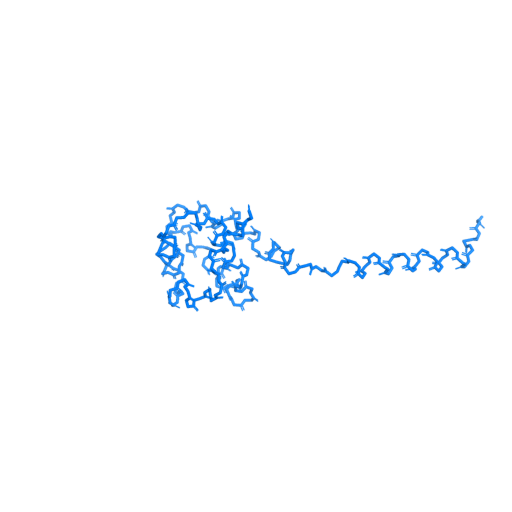.50 98 ALA A O 1
ATOM 746 N N . GLY A 1 99 ? -2.529 -11.123 -1.466 1.00 91.81 99 GLY A N 1
ATOM 747 C CA . GLY A 1 99 ? -1.477 -11.274 -2.471 1.00 91.81 99 GLY A CA 1
ATOM 748 C C . GLY A 1 99 ? -0.113 -10.775 -2.003 1.00 91.81 99 GLY A C 1
ATOM 749 O O . GLY A 1 99 ? 0.079 -10.394 -0.854 1.00 91.81 99 GLY A O 1
ATOM 750 N N . THR A 1 100 ? 0.850 -10.798 -2.919 1.00 92.56 100 THR A N 1
ATOM 751 C CA . THR A 1 100 ? 2.168 -10.171 -2.755 1.00 92.56 100 THR A CA 1
ATOM 752 C C . THR A 1 100 ? 2.193 -8.792 -3.406 1.00 92.56 100 THR A C 1
ATOM 754 O O . THR A 1 100 ? 1.350 -8.496 -4.263 1.00 92.56 100 THR A O 1
ATOM 757 N N . PHE A 1 101 ? 3.208 -7.982 -3.084 1.00 91.44 101 PHE A N 1
ATOM 758 C CA . PHE A 1 101 ? 3.442 -6.707 -3.766 1.00 91.44 101 PHE A CA 1
ATOM 759 C C . PHE A 1 101 ? 3.409 -6.859 -5.291 1.00 91.44 101 PHE A C 1
ATOM 761 O O . PHE A 1 101 ? 2.658 -6.155 -5.941 1.00 91.44 101 PHE A O 1
ATOM 768 N N . ASP A 1 102 ? 4.111 -7.834 -5.873 1.00 90.88 102 ASP A N 1
ATOM 769 C CA . ASP A 1 102 ? 4.142 -8.015 -7.334 1.00 90.88 102 ASP A CA 1
ATOM 770 C C . ASP A 1 102 ? 2.781 -8.387 -7.949 1.00 90.88 102 ASP A C 1
ATOM 772 O O . ASP A 1 102 ? 2.500 -8.035 -9.094 1.00 90.88 102 ASP A O 1
ATOM 776 N N . THR A 1 103 ? 1.921 -9.093 -7.206 1.00 92.44 103 THR A N 1
ATOM 777 C CA . THR A 1 103 ? 0.576 -9.453 -7.692 1.00 92.44 103 THR A CA 1
ATOM 778 C C . THR A 1 103 ? -0.421 -8.303 -7.586 1.00 92.44 103 THR A C 1
ATOM 780 O O . THR A 1 103 ? -1.293 -8.163 -8.443 1.00 92.44 103 THR A O 1
ATOM 783 N N . VAL A 1 104 ? -0.289 -7.471 -6.550 1.00 91.94 104 VAL A N 1
ATOM 784 C CA . VAL A 1 104 ? -1.158 -6.311 -6.314 1.00 91.94 104 VAL A CA 1
ATOM 785 C C . VAL A 1 104 ? -0.681 -5.107 -7.130 1.00 91.94 104 VAL A C 1
ATOM 787 O O . VAL A 1 104 ? -1.497 -4.369 -7.671 1.00 91.94 104 VAL A O 1
ATOM 790 N N . CYS A 1 105 ? 0.631 -4.964 -7.295 1.00 91.00 105 CYS A N 1
ATOM 791 C CA . CYS A 1 105 ? 1.337 -3.878 -7.967 1.00 91.00 105 CYS A CA 1
ATOM 792 C C . CYS A 1 105 ? 2.179 -4.384 -9.152 1.00 91.00 105 CYS A C 1
ATOM 794 O O . CYS A 1 105 ? 3.407 -4.242 -9.154 1.00 91.00 105 CYS A O 1
ATOM 796 N N . PRO A 1 106 ? 1.553 -4.976 -10.185 1.00 86.25 106 PRO A N 1
ATOM 797 C CA . PRO A 1 106 ? 2.290 -5.504 -11.323 1.00 86.25 106 PRO A CA 1
ATOM 798 C C . PRO A 1 106 ? 2.974 -4.373 -12.101 1.00 86.25 106 PRO A C 1
ATOM 800 O O . PRO A 1 106 ? 2.353 -3.368 -12.440 1.00 86.25 106 PRO A O 1
ATOM 803 N N . GLY A 1 107 ? 4.256 -4.555 -12.422 1.00 74.75 107 GLY A N 1
ATOM 804 C CA . GLY A 1 107 ? 5.016 -3.616 -13.255 1.00 74.75 107 GLY A CA 1
ATOM 805 C C . GLY A 1 107 ? 5.693 -2.468 -12.504 1.00 74.75 107 GLY A C 1
ATOM 806 O O . GLY A 1 107 ? 6.420 -1.701 -13.132 1.00 74.75 107 GLY A O 1
ATOM 807 N N . VAL A 1 108 ? 5.540 -2.377 -11.178 1.00 71.69 108 VAL A N 1
ATOM 808 C CA . VAL A 1 108 ? 6.395 -1.519 -10.345 1.00 71.69 108 VAL A CA 1
ATOM 809 C C . VAL A 1 108 ? 7.705 -2.261 -10.086 1.00 71.69 108 VAL A C 1
ATOM 811 O O . VAL A 1 108 ? 7.893 -2.935 -9.075 1.00 71.69 108 VAL A O 1
ATOM 814 N N . ALA A 1 109 ? 8.589 -2.215 -11.078 1.00 57.59 109 ALA A N 1
ATOM 815 C CA . ALA A 1 109 ? 9.971 -2.648 -10.937 1.00 57.59 109 ALA A CA 1
ATOM 816 C C . ALA A 1 109 ? 10.824 -1.466 -10.448 1.00 57.59 109 ALA A C 1
ATOM 818 O O . ALA A 1 109 ? 10.506 -0.324 -10.793 1.00 57.59 109 ALA A O 1
ATOM 819 N N . PRO A 1 110 ? 11.927 -1.707 -9.712 1.00 52.25 110 PRO A N 1
ATOM 820 C CA . PRO A 1 110 ? 12.978 -0.705 -9.644 1.00 52.25 110 PRO A CA 1
ATOM 821 C C . PRO A 1 110 ? 13.366 -0.378 -11.084 1.00 52.25 110 PRO A C 1
ATOM 823 O O . PRO A 1 110 ? 13.680 -1.289 -11.857 1.00 52.25 110 PRO A O 1
ATOM 826 N N . SER A 1 111 ? 13.261 0.895 -11.469 1.00 45.78 111 SER A N 1
ATOM 827 C CA . SER A 1 111 ? 13.745 1.338 -12.773 1.00 45.78 111 SER A CA 1
ATOM 828 C C . SER A 1 111 ? 15.155 0.779 -12.956 1.00 45.78 111 SER A C 1
ATOM 830 O O . SER A 1 111 ? 15.972 0.938 -12.043 1.00 45.78 111 SER A O 1
ATOM 832 N N . PRO A 1 112 ? 15.471 0.101 -14.073 1.00 41.12 112 PRO A N 1
ATOM 833 C CA . PRO A 1 112 ? 16.864 -0.158 -14.372 1.00 41.12 112 PRO A CA 1
ATOM 834 C C . PRO A 1 112 ? 17.523 1.218 -14.427 1.00 41.12 112 PRO A C 1
ATOM 836 O O . PRO A 1 112 ? 17.065 2.084 -15.171 1.00 41.12 112 PRO A O 1
ATOM 839 N N . THR A 1 113 ? 18.522 1.451 -13.580 1.00 43.47 113 THR A N 1
ATOM 840 C CA . THR A 1 113 ? 19.406 2.605 -13.709 1.00 43.47 113 THR A CA 1
ATOM 841 C C . THR A 1 113 ? 19.871 2.632 -15.162 1.00 43.47 113 THR A C 1
ATOM 843 O O . THR A 1 113 ? 20.619 1.752 -15.586 1.00 43.47 113 THR A O 1
ATOM 846 N N . GLU A 1 114 ? 19.351 3.576 -15.948 1.00 41.94 114 GLU A N 1
ATOM 847 C CA . GLU A 1 114 ? 19.923 3.926 -17.240 1.00 41.94 114 GLU A CA 1
ATOM 848 C C . GLU A 1 114 ? 21.307 4.502 -16.938 1.00 41.94 114 GLU A C 1
ATOM 850 O O . GLU A 1 114 ? 21.449 5.646 -16.511 1.00 41.94 114 GLU A O 1
ATOM 855 N N . ASP A 1 115 ? 22.306 3.638 -17.066 1.00 35.84 115 ASP A N 1
ATOM 856 C CA . ASP A 1 115 ? 23.729 3.948 -17.075 1.00 35.84 115 ASP A CA 1
ATOM 857 C C . ASP A 1 115 ? 24.114 4.373 -18.502 1.00 35.84 115 ASP A C 1
ATOM 859 O O . ASP A 1 115 ? 23.933 3.591 -19.445 1.00 35.84 115 ASP A O 1
ATOM 863 N N . PRO A 1 116 ? 24.565 5.621 -18.695 1.00 42.91 116 PRO A N 1
ATOM 864 C CA . PRO A 1 116 ? 25.528 5.946 -19.740 1.00 42.91 116 PRO A CA 1
ATOM 865 C C . PRO A 1 116 ? 26.938 6.209 -19.192 1.00 42.91 116 PRO A C 1
ATOM 867 O O . PRO A 1 116 ? 27.068 6.910 -18.160 1.00 42.91 116 PRO A O 1
#